Protein AF-A0A8S3G215-F1 (afdb_monomer_lite)

Organism: NCBI:txid392030

InterPro domains:
  IPR003164 Clathrin adaptor, alpha-adaptin, appendage, C-terminal subdomain [PF02296] (90-121)
  IPR008152 Clathrin adaptor, alpha/beta/gamma-adaptin, appendage, Ig-like subdomain [PF02883] (2-83)
  IPR009028 Coatomer/calthrin adaptor appendage, C-terminal subdomain [SSF55711] (91-126)
  IPR013041 Clathrin adaptor, appendage, Ig-like subdomain superfamily [SSF49348] (3-90)

pLDDT: mean 92.95, std 8.21, range [41.5, 98.12]

Sequence (134 aa):
MEIELYYGNKSNFNMTNFSSNIICTGELESELRMNMEPTKATIDSRAQIKQSGTIDCLKDFRDLPKMSITFYYNNMPQKIDFSFPIYLNKYIEKATMDSNNFFLRWKNLEKSSQEFQKIFPANFPMIYDDCHQK

Foldseek 3Di:
DKDKDKDFAAAQAKWAQKDKDWADDDPRVVFKDKAKDGWDRMAGGRGMTMIIIDMDGPHADDAFIKMWIWTDDPNRIDIDIDGDPDHPVVVDDDDDDDPVVVVVVVVVQPDPVSDDDDDDDDPDDPDPVVVVVD

Structure (mmCIF, N/CA/C/O backbone):
data_AF-A0A8S3G215-F1
#
_entry.id   AF-A0A8S3G215-F1
#
loop_
_atom_site.group_PDB
_atom_site.id
_atom_site.type_symbol
_atom_site.label_atom_id
_atom_site.label_alt_id
_atom_site.label_comp_id
_atom_site.label_asym_id
_atom_site.label_entity_id
_atom_site.label_seq_id
_atom_site.pdbx_PDB_ins_code
_atom_site.Cartn_x
_atom_site.Cartn_y
_atom_site.Cartn_z
_atom_site.occupancy
_atom_site.B_iso_or_equiv
_atom_site.auth_seq_id
_atom_site.auth_comp_id
_atom_site.auth_asym_id
_atom_site.auth_atom_id
_atom_site.pdbx_PDB_model_num
ATOM 1 N N . MET A 1 1 ? 3.904 -6.544 7.801 1.00 90.56 1 MET A N 1
ATOM 2 C CA . MET A 1 1 ? 3.226 -7.286 6.707 1.00 90.56 1 MET A CA 1
ATOM 3 C C . MET A 1 1 ? 4.166 -7.346 5.517 1.00 90.56 1 MET A C 1
ATOM 5 O O . MET A 1 1 ? 4.674 -6.298 5.139 1.00 90.56 1 MET A O 1
ATOM 9 N N . GLU A 1 2 ? 4.420 -8.525 4.949 1.00 94.50 2 GLU A N 1
ATOM 10 C CA . GLU A 1 2 ? 5.199 -8.643 3.707 1.00 94.50 2 GLU A CA 1
ATOM 11 C C . GLU A 1 2 ? 4.335 -8.298 2.494 1.00 94.50 2 GLU A C 1
ATOM 13 O O . GLU A 1 2 ? 3.150 -8.634 2.446 1.00 94.50 2 GLU A O 1
ATOM 18 N N . ILE A 1 3 ? 4.927 -7.607 1.524 1.00 95.06 3 ILE A N 1
ATOM 19 C CA . ILE A 1 3 ? 4.265 -7.235 0.280 1.00 95.06 3 ILE A CA 1
ATOM 20 C C . ILE A 1 3 ? 5.184 -7.473 -0.912 1.00 95.06 3 ILE A C 1
ATOM 22 O O . ILE A 1 3 ? 6.390 -7.233 -0.855 1.00 95.06 3 ILE A O 1
ATOM 26 N N . GLU A 1 4 ? 4.588 -7.916 -2.013 1.00 96.56 4 GLU A N 1
ATOM 27 C CA . GLU A 1 4 ? 5.259 -8.060 -3.297 1.00 96.56 4 GLU A CA 1
ATOM 28 C C . GLU A 1 4 ? 4.495 -7.283 -4.366 1.00 96.56 4 GLU A C 1
ATOM 30 O O . GLU A 1 4 ? 3.283 -7.439 -4.534 1.00 96.56 4 GLU A O 1
ATOM 35 N N . LEU A 1 5 ? 5.218 -6.445 -5.102 1.00 96.94 5 LEU A N 1
ATOM 36 C CA . LEU A 1 5 ? 4.699 -5.660 -6.211 1.00 96.94 5 LEU A CA 1
ATOM 37 C C . LEU A 1 5 ? 5.291 -6.171 -7.518 1.00 96.94 5 LEU A C 1
ATOM 39 O O . LEU A 1 5 ? 6.501 -6.364 -7.636 1.00 96.94 5 LEU A O 1
ATOM 43 N N . TYR A 1 6 ? 4.426 -6.368 -8.508 1.00 97.50 6 TYR A N 1
ATOM 44 C CA . TYR A 1 6 ? 4.792 -6.916 -9.807 1.00 97.50 6 TYR A CA 1
ATOM 45 C C . TYR A 1 6 ? 4.570 -5.868 -10.896 1.00 97.50 6 TYR A C 1
ATOM 47 O O . TYR A 1 6 ? 3.437 -5.480 -11.182 1.00 97.50 6 TYR A O 1
ATOM 55 N N . TYR A 1 7 ? 5.654 -5.439 -11.540 1.00 97.62 7 TYR A N 1
ATOM 56 C CA . TYR A 1 7 ? 5.620 -4.449 -12.616 1.00 97.62 7 TYR A CA 1
ATOM 57 C C . TYR A 1 7 ? 5.839 -5.153 -13.952 1.00 97.62 7 TYR A C 1
ATOM 59 O O . TYR A 1 7 ? 6.953 -5.565 -14.276 1.00 97.62 7 TYR A O 1
ATOM 67 N N . GLY A 1 8 ? 4.755 -5.347 -14.705 1.00 97.56 8 GLY A N 1
ATOM 68 C CA . GLY A 1 8 ? 4.781 -6.006 -16.011 1.00 97.56 8 GLY A CA 1
ATOM 69 C C . GLY A 1 8 ? 4.809 -5.004 -17.161 1.00 97.56 8 GLY A C 1
ATOM 70 O O . GLY A 1 8 ? 3.838 -4.274 -17.3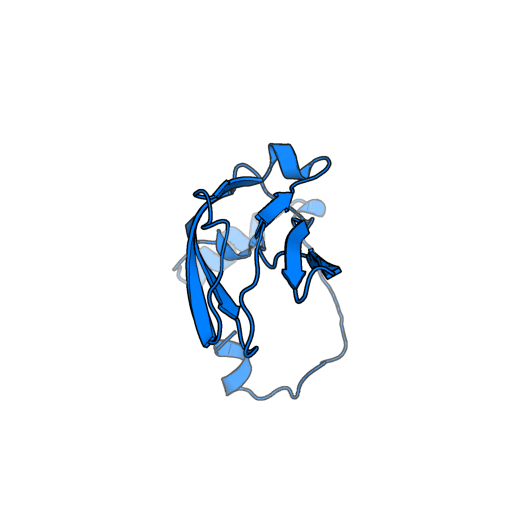69 1.00 97.56 8 GLY A O 1
ATOM 71 N N . ASN A 1 9 ? 5.877 -5.016 -17.954 1.00 97.38 9 ASN A N 1
ATOM 72 C CA . ASN A 1 9 ? 5.946 -4.259 -19.194 1.00 97.38 9 ASN A CA 1
ATOM 73 C C . ASN A 1 9 ? 5.192 -5.009 -20.300 1.00 97.38 9 ASN A C 1
ATOM 75 O O . ASN A 1 9 ? 5.646 -6.024 -20.823 1.00 97.38 9 ASN A O 1
ATOM 79 N N . LYS A 1 10 ? 4.021 -4.493 -20.680 1.00 96.06 10 LYS A N 1
ATOM 80 C CA . LYS A 1 10 ? 3.191 -5.080 -21.746 1.00 96.06 10 LYS A CA 1
ATOM 81 C C . LYS A 1 10 ? 3.570 -4.608 -23.153 1.00 96.06 10 LYS A C 1
ATOM 83 O O . LYS A 1 10 ? 2.961 -5.060 -24.120 1.00 96.06 10 LYS A O 1
ATOM 88 N N . SER A 1 11 ? 4.516 -3.683 -23.275 1.00 94.94 11 SER A N 1
ATOM 89 C CA . SER A 1 11 ? 4.924 -3.103 -24.553 1.00 94.94 11 SER A CA 1
ATOM 90 C C . SER A 1 11 ? 6.015 -3.931 -25.242 1.00 94.94 11 SER A C 1
ATOM 92 O O . SER A 1 11 ? 6.525 -4.901 -24.682 1.00 94.94 11 SER A O 1
ATOM 94 N N . ASN A 1 12 ? 6.363 -3.527 -26.467 1.00 95.81 12 ASN A N 1
ATOM 95 C CA . ASN A 1 12 ? 7.449 -4.124 -27.246 1.00 95.81 12 ASN A CA 1
ATOM 96 C C . ASN A 1 12 ? 8.805 -3.413 -27.055 1.00 95.81 12 ASN A C 1
ATOM 98 O O . ASN A 1 12 ? 9.782 -3.822 -27.679 1.00 95.81 12 ASN A O 1
ATOM 102 N N . PHE A 1 13 ? 8.877 -2.374 -26.217 1.00 95.81 13 PHE A N 1
ATOM 103 C CA . PHE A 1 13 ? 10.098 -1.604 -25.967 1.00 95.81 13 PHE A CA 1
ATOM 104 C C . PHE A 1 13 ? 10.472 -1.655 -24.488 1.00 95.81 13 PHE A C 1
ATOM 106 O O . PHE A 1 13 ? 9.611 -1.825 -23.626 1.00 95.81 13 PHE A O 1
ATOM 113 N N . ASN A 1 14 ? 11.755 -1.488 -24.187 1.00 96.25 14 ASN A N 1
ATOM 114 C CA . ASN A 1 14 ? 12.228 -1.438 -22.808 1.00 96.25 14 ASN A CA 1
ATOM 115 C C . ASN A 1 14 ? 11.737 -0.160 -22.112 1.00 96.25 14 ASN A C 1
ATOM 117 O O . ASN A 1 14 ? 11.697 0.913 -22.716 1.00 96.25 14 ASN A O 1
ATOM 121 N N . MET A 1 15 ? 11.401 -0.278 -20.829 1.00 97.81 15 MET A N 1
ATOM 122 C CA . MET A 1 15 ? 11.168 0.860 -19.940 1.00 97.81 15 MET A CA 1
ATOM 123 C C . MET A 1 15 ? 12.454 1.122 -19.162 1.00 97.81 15 MET A C 1
ATOM 125 O O . MET A 1 15 ? 12.917 0.232 -18.452 1.00 97.81 15 MET A O 1
ATOM 129 N N . THR A 1 16 ? 13.046 2.305 -19.305 1.00 97.75 16 THR A N 1
ATOM 130 C CA . THR A 1 16 ? 14.326 2.668 -18.669 1.00 97.75 16 THR A CA 1
ATOM 131 C C . THR A 1 16 ? 14.133 3.720 -17.583 1.00 97.75 16 THR A C 1
ATOM 133 O O . THR A 1 16 ? 13.083 4.356 -17.508 1.00 97.75 16 THR A O 1
ATOM 136 N N . ASN A 1 17 ? 15.135 3.899 -16.718 1.00 97.31 17 ASN A N 1
ATOM 137 C CA . ASN A 1 17 ? 15.070 4.765 -15.534 1.00 97.31 17 ASN A CA 1
ATOM 138 C C . ASN A 1 17 ? 13.801 4.524 -14.700 1.00 97.31 17 ASN A C 1
ATOM 140 O O . ASN A 1 17 ? 13.165 5.467 -14.228 1.00 97.31 17 ASN A O 1
ATOM 144 N N . PHE A 1 18 ? 13.413 3.256 -14.575 1.00 98.12 18 PHE A N 1
ATOM 145 C CA . PHE A 1 18 ? 12.260 2.844 -13.797 1.00 98.12 18 PHE A CA 1
ATOM 146 C C . PHE A 1 18 ? 12.505 3.116 -12.311 1.00 98.12 18 PHE A C 1
ATOM 148 O O . PHE A 1 18 ? 13.533 2.730 -11.755 1.00 98.12 18 PHE A O 1
ATOM 155 N N . SER A 1 19 ? 11.539 3.764 -11.672 1.00 97.06 19 SER A N 1
ATOM 156 C CA . SER A 1 19 ? 11.502 4.016 -10.240 1.00 97.06 19 SER A CA 1
ATOM 157 C C . SER A 1 19 ? 10.072 3.851 -9.744 1.00 97.06 19 SER A C 1
ATOM 159 O O . SER A 1 19 ? 9.120 4.280 -10.396 1.00 97.06 19 SER A O 1
ATOM 161 N N . SER A 1 20 ? 9.924 3.235 -8.575 1.00 97.00 20 SER A N 1
ATOM 162 C CA . SER A 1 20 ? 8.655 3.116 -7.870 1.00 97.00 20 SER A CA 1
ATOM 163 C C . SER A 1 20 ? 8.853 3.552 -6.431 1.00 97.00 20 SER A C 1
ATOM 165 O O . SER A 1 20 ? 9.726 3.027 -5.738 1.00 97.00 20 SER A O 1
ATOM 167 N N . ASN A 1 21 ? 8.052 4.520 -6.000 1.00 94.88 21 ASN A N 1
ATOM 168 C CA . ASN A 1 21 ? 8.129 5.101 -4.671 1.00 94.88 21 ASN A CA 1
ATOM 169 C C . ASN A 1 21 ? 6.741 5.099 -4.050 1.00 94.88 21 ASN A C 1
ATOM 171 O O . ASN A 1 21 ? 5.781 5.549 -4.677 1.00 94.88 21 ASN A O 1
ATOM 175 N N . ILE A 1 22 ? 6.646 4.630 -2.809 1.00 95.31 22 ILE A N 1
ATOM 176 C CA . ILE A 1 22 ? 5.449 4.800 -1.992 1.00 95.31 22 ILE A CA 1
ATOM 177 C C . ILE A 1 22 ? 5.758 5.871 -0.958 1.00 95.31 22 ILE A C 1
ATOM 179 O O . ILE A 1 22 ? 6.772 5.805 -0.268 1.00 95.31 22 ILE A O 1
ATOM 183 N N . ILE A 1 23 ? 4.901 6.879 -0.897 1.00 93.44 23 ILE A N 1
ATOM 184 C CA . ILE A 1 23 ? 5.099 8.090 -0.120 1.00 93.44 23 ILE A CA 1
ATOM 185 C C . ILE A 1 23 ? 3.972 8.170 0.905 1.00 93.44 23 ILE A C 1
ATOM 187 O O . ILE A 1 23 ? 2.793 8.253 0.547 1.00 93.44 23 ILE A O 1
ATOM 191 N N . CYS A 1 24 ? 4.349 8.173 2.178 1.00 94.69 24 CYS A N 1
ATOM 192 C CA . CYS A 1 24 ? 3.485 8.595 3.272 1.00 94.69 24 CYS A CA 1
ATOM 193 C C . CYS A 1 24 ? 3.668 10.106 3.468 1.00 94.69 24 CYS A C 1
ATOM 195 O O . CYS A 1 24 ? 4.791 10.601 3.417 1.00 94.69 24 CYS A O 1
ATOM 197 N N . THR A 1 25 ? 2.580 10.852 3.651 1.00 91.94 25 THR A N 1
ATOM 198 C CA . THR A 1 25 ? 2.621 12.313 3.842 1.00 91.94 25 THR A CA 1
ATOM 199 C C . THR A 1 25 ? 1.809 12.710 5.063 1.00 91.94 25 THR A C 1
ATOM 201 O O . THR A 1 25 ? 0.766 12.107 5.304 1.00 91.94 25 THR A O 1
ATOM 204 N N . GLY A 1 26 ? 2.218 13.765 5.769 1.00 93.31 26 GLY A N 1
ATOM 205 C CA . GLY A 1 26 ? 1.481 14.256 6.936 1.00 93.31 26 GLY A CA 1
ATOM 206 C C . GLY A 1 26 ? 1.558 13.276 8.107 1.00 93.31 26 GLY A C 1
ATOM 207 O O . GLY A 1 26 ? 2.618 12.714 8.370 1.00 93.31 26 GLY A O 1
ATOM 208 N N . GLU A 1 27 ? 0.440 13.055 8.801 1.00 94.38 27 GLU A N 1
ATOM 209 C CA . GLU A 1 27 ? 0.377 12.171 9.980 1.00 94.38 27 GLU A CA 1
ATOM 210 C C . GLU A 1 27 ? 0.786 10.726 9.651 1.00 94.38 27 GLU A C 1
ATOM 212 O O . GLU A 1 27 ? 1.508 10.093 10.430 1.00 94.38 27 GLU A O 1
ATOM 217 N N . LEU A 1 28 ? 0.448 10.268 8.439 1.00 95.56 28 LEU A N 1
ATOM 218 C CA . LEU A 1 28 ? 0.693 8.913 7.948 1.00 95.56 28 LEU A CA 1
ATOM 219 C C . LEU A 1 28 ? 2.173 8.501 7.977 1.00 95.56 28 LEU A C 1
ATOM 221 O O . LEU A 1 28 ? 2.476 7.321 8.127 1.00 95.56 28 LEU A O 1
ATOM 225 N N . GLU A 1 29 ? 3.104 9.455 7.865 1.00 94.50 29 GLU A N 1
ATOM 226 C CA . GLU A 1 29 ? 4.550 9.195 7.965 1.00 94.50 29 GLU A CA 1
ATOM 227 C C . GLU A 1 29 ? 4.940 8.614 9.335 1.00 94.50 29 GLU A C 1
ATOM 229 O O . GLU A 1 29 ? 5.842 7.782 9.439 1.00 94.50 29 GLU A O 1
ATOM 234 N N . SER A 1 30 ? 4.224 9.013 10.390 1.00 95.81 30 SER A N 1
ATOM 235 C CA . SER A 1 30 ? 4.442 8.529 11.756 1.00 95.81 30 SER A CA 1
ATOM 236 C C . SER A 1 30 ? 3.594 7.304 12.125 1.00 95.81 30 SER A C 1
ATOM 238 O O . SER A 1 30 ? 3.860 6.658 13.141 1.00 95.81 30 SER A O 1
ATOM 240 N N . GLU A 1 31 ? 2.580 6.984 11.319 1.00 96.81 31 GLU A N 1
ATOM 241 C CA . GLU A 1 31 ? 1.610 5.911 11.574 1.00 96.81 31 GLU A CA 1
ATOM 242 C C . GLU A 1 31 ? 1.932 4.632 10.799 1.00 96.81 31 GLU A C 1
ATOM 244 O O . GLU A 1 31 ? 1.690 3.530 11.296 1.00 96.81 31 GLU A O 1
ATOM 249 N N . LEU A 1 32 ? 2.505 4.765 9.600 1.00 96.31 32 LEU A N 1
ATOM 250 C CA . LEU A 1 32 ? 2.778 3.656 8.697 1.00 96.31 32 LEU A CA 1
ATOM 251 C C . LEU A 1 32 ? 4.202 3.741 8.150 1.00 96.31 32 LEU A C 1
ATOM 253 O O . LEU A 1 32 ? 4.566 4.678 7.439 1.00 96.31 32 LEU A O 1
ATOM 257 N N . ARG A 1 33 ? 5.004 2.713 8.433 1.00 95.44 33 ARG A N 1
ATOM 258 C CA . ARG A 1 33 ? 6.366 2.594 7.909 1.00 95.44 33 ARG A CA 1
ATOM 259 C C . ARG A 1 33 ? 6.397 1.615 6.747 1.00 95.44 33 ARG A C 1
ATOM 261 O O . ARG A 1 33 ? 5.886 0.503 6.856 1.00 95.44 33 ARG A O 1
ATOM 268 N N . MET A 1 34 ? 7.044 2.019 5.659 1.00 93.75 34 MET A N 1
ATOM 269 C CA . MET A 1 34 ? 7.265 1.174 4.489 1.00 93.75 34 MET A CA 1
ATOM 270 C C . MET A 1 34 ? 8.748 1.010 4.213 1.00 93.75 34 MET A C 1
ATOM 272 O O . MET A 1 34 ? 9.456 1.997 4.037 1.00 93.75 34 MET A O 1
ATOM 276 N N . ASN A 1 35 ? 9.191 -0.238 4.117 1.00 94.81 35 ASN A N 1
ATOM 277 C CA . ASN A 1 35 ? 10.555 -0.584 3.749 1.00 94.81 35 ASN A CA 1
ATOM 278 C C . ASN A 1 35 ? 10.504 -1.391 2.453 1.00 94.81 35 ASN A C 1
ATOM 280 O O . ASN A 1 35 ? 10.262 -2.596 2.471 1.00 94.81 35 ASN A O 1
ATOM 284 N N . MET A 1 36 ? 10.686 -0.712 1.322 1.00 95.38 36 MET A N 1
ATOM 285 C CA . MET A 1 36 ? 10.673 -1.338 0.000 1.00 95.38 36 MET A CA 1
ATOM 286 C C . MET A 1 36 ? 12.099 -1.591 -0.483 1.00 95.38 36 MET A C 1
ATOM 288 O O . MET A 1 36 ? 12.955 -0.711 -0.385 1.00 95.38 36 MET A O 1
ATOM 292 N N . GLU A 1 37 ? 12.350 -2.767 -1.051 1.00 95.94 37 GLU A N 1
ATOM 293 C CA . GLU A 1 37 ? 13.629 -3.057 -1.691 1.00 95.94 37 GLU A CA 1
ATOM 294 C C . GLU A 1 37 ? 13.818 -2.208 -2.962 1.00 95.94 37 GLU A C 1
ATOM 296 O O . GLU A 1 37 ? 12.835 -1.834 -3.622 1.00 95.94 37 GLU A O 1
ATOM 301 N N . PRO A 1 38 ? 15.070 -1.906 -3.351 1.00 93.88 38 PRO A N 1
ATOM 302 C CA . PRO A 1 38 ? 15.353 -1.248 -4.620 1.00 93.88 38 PRO A CA 1
ATOM 303 C C . PRO A 1 38 ? 14.823 -2.045 -5.819 1.00 93.88 38 PRO A C 1
ATOM 305 O O . PRO A 1 38 ? 14.891 -3.272 -5.859 1.00 93.88 38 PRO A O 1
ATOM 308 N N . THR A 1 39 ? 14.336 -1.339 -6.839 1.00 92.88 39 THR A N 1
ATOM 309 C CA . THR A 1 39 ? 13.895 -1.947 -8.105 1.00 92.88 39 THR A CA 1
ATOM 310 C C . THR A 1 39 ? 14.996 -1.928 -9.156 1.00 92.88 39 THR A C 1
ATOM 312 O O . THR A 1 39 ? 15.950 -1.153 -9.080 1.00 92.88 39 THR A O 1
ATOM 315 N N . LYS A 1 40 ? 14.860 -2.780 -10.180 1.00 91.81 40 LYS A N 1
ATOM 316 C CA . LYS A 1 40 ? 15.687 -2.669 -11.386 1.00 91.81 40 LYS A CA 1
ATOM 317 C C . LYS A 1 40 ? 15.332 -1.378 -12.125 1.00 91.81 40 LYS A C 1
ATOM 319 O O . LYS A 1 40 ? 14.160 -1.120 -12.375 1.00 91.81 40 LYS A O 1
ATOM 324 N N . ALA A 1 41 ? 16.350 -0.635 -12.555 1.00 94.88 41 ALA A N 1
ATOM 325 C CA . ALA A 1 41 ? 16.180 0.595 -13.331 1.00 94.88 41 ALA A CA 1
ATOM 326 C C . ALA A 1 41 ? 15.669 0.362 -14.768 1.00 94.88 41 ALA A C 1
ATOM 328 O O . ALA A 1 41 ? 15.296 1.319 -15.442 1.00 94.88 41 ALA A O 1
ATOM 329 N N . THR A 1 42 ? 15.639 -0.888 -15.239 1.00 96.94 42 THR A N 1
ATOM 330 C CA . THR A 1 42 ? 15.120 -1.250 -16.563 1.00 96.94 42 THR A CA 1
ATOM 331 C C . THR A 1 42 ? 14.163 -2.429 -16.450 1.00 96.94 42 THR A C 1
ATOM 333 O O . THR A 1 42 ? 14.473 -3.424 -15.791 1.00 96.94 42 THR A O 1
ATOM 336 N N . ILE A 1 43 ? 13.019 -2.327 -17.129 1.00 97.62 43 ILE A N 1
ATOM 337 C CA . ILE A 1 43 ? 12.088 -3.434 -17.359 1.00 97.62 43 ILE A CA 1
ATOM 338 C C . ILE A 1 43 ? 12.080 -3.724 -18.855 1.00 97.62 43 ILE A C 1
ATOM 340 O O . ILE A 1 43 ? 11.602 -2.912 -19.655 1.00 97.62 43 ILE A O 1
ATOM 344 N N . ASP A 1 44 ? 12.613 -4.881 -19.236 1.00 97.69 44 ASP A N 1
ATOM 345 C CA . ASP A 1 44 ? 12.692 -5.277 -20.638 1.00 97.69 44 ASP A CA 1
ATOM 346 C C . ASP A 1 44 ? 11.305 -5.405 -21.279 1.00 97.69 44 ASP A C 1
ATOM 348 O O . ASP A 1 44 ? 10.280 -5.585 -20.612 1.00 97.69 44 ASP A O 1
ATOM 352 N N . SER A 1 45 ? 11.276 -5.287 -22.603 1.00 97.00 45 SER A N 1
ATOM 353 C CA . SER A 1 45 ? 10.106 -5.585 -23.424 1.00 97.00 45 SER A CA 1
ATOM 354 C C . SER A 1 45 ? 9.506 -6.935 -23.037 1.00 97.00 45 SER A C 1
ATOM 356 O O . SER A 1 45 ? 10.217 -7.935 -22.937 1.00 97.00 45 SER A O 1
ATOM 358 N N . ARG A 1 46 ? 8.188 -6.962 -22.808 1.00 97.06 46 ARG A N 1
ATOM 359 C CA . ARG A 1 46 ? 7.440 -8.168 -22.408 1.00 97.06 46 ARG A CA 1
ATOM 360 C C . ARG A 1 46 ? 7.919 -8.843 -21.115 1.00 97.06 46 ARG A C 1
ATOM 362 O O . ARG A 1 46 ? 7.499 -9.965 -20.840 1.00 97.06 46 ARG A O 1
ATOM 369 N N . ALA A 1 47 ? 8.743 -8.178 -20.308 1.00 97.69 47 ALA A N 1
ATOM 370 C CA . ALA A 1 47 ? 9.234 -8.713 -19.046 1.00 97.69 47 ALA A CA 1
ATOM 371 C C . ALA A 1 47 ? 8.421 -8.213 -17.847 1.00 97.69 47 ALA A C 1
ATOM 373 O O . ALA A 1 47 ? 7.664 -7.240 -17.914 1.00 97.69 47 ALA A O 1
ATOM 374 N N . GLN A 1 48 ? 8.614 -8.886 -16.718 1.00 97.75 48 GLN A N 1
ATOM 375 C CA . GLN A 1 48 ? 8.079 -8.486 -15.428 1.00 97.75 48 GLN A CA 1
ATOM 376 C C . GLN A 1 48 ? 9.209 -8.460 -14.405 1.00 97.75 48 GLN A C 1
ATOM 378 O O . GLN A 1 48 ? 10.057 -9.353 -14.380 1.00 97.75 48 GLN A O 1
ATOM 383 N N . ILE A 1 49 ? 9.210 -7.438 -13.554 1.00 97.50 49 ILE A N 1
ATOM 384 C CA . ILE A 1 49 ? 10.071 -7.390 -12.372 1.00 97.50 49 ILE A CA 1
ATOM 385 C C . ILE A 1 49 ? 9.221 -7.441 -11.106 1.00 97.50 49 ILE A C 1
ATOM 387 O O . ILE A 1 49 ? 8.050 -7.052 -11.108 1.00 97.50 49 ILE A O 1
ATOM 391 N N . LYS A 1 50 ? 9.841 -7.909 -10.025 1.00 96.94 50 LYS A N 1
ATOM 392 C CA . LYS A 1 50 ? 9.259 -7.964 -8.689 1.00 96.94 50 LYS A CA 1
ATOM 393 C C . LYS A 1 50 ? 9.988 -6.987 -7.772 1.00 96.94 50 LYS A C 1
ATOM 395 O O . LYS A 1 50 ? 11.209 -6.872 -7.863 1.00 96.94 50 LYS A O 1
ATOM 400 N N . GLN A 1 51 ? 9.244 -6.325 -6.897 1.00 97.50 51 GLN A N 1
ATOM 401 C CA . GLN A 1 51 ? 9.762 -5.550 -5.776 1.00 97.50 51 GLN A CA 1
ATOM 402 C C . GLN A 1 51 ? 9.137 -6.078 -4.495 1.00 97.50 51 GLN A C 1
ATOM 404 O O . GLN A 1 51 ? 7.914 -6.055 -4.355 1.00 97.50 51 GLN A O 1
ATOM 409 N N . SER A 1 52 ? 9.972 -6.541 -3.578 1.00 97.25 52 SER A N 1
ATOM 410 C CA . SER A 1 52 ? 9.531 -6.987 -2.265 1.00 97.25 52 SER A CA 1
ATOM 411 C C . SER A 1 52 ? 9.695 -5.860 -1.247 1.00 97.25 52 SER A C 1
ATOM 413 O O . SER A 1 52 ? 10.458 -4.912 -1.448 1.00 97.25 52 SER A O 1
ATOM 415 N N . GLY A 1 53 ? 8.940 -5.930 -0.162 1.00 96.31 53 GLY A N 1
ATOM 416 C CA . GLY A 1 53 ? 9.065 -4.987 0.934 1.00 96.31 53 GLY A CA 1
ATOM 417 C C . GLY A 1 53 ? 8.232 -5.384 2.136 1.00 96.31 53 GLY A C 1
ATOM 418 O O . GLY A 1 53 ? 7.498 -6.377 2.122 1.00 96.31 53 GLY A O 1
ATOM 419 N N . THR A 1 54 ? 8.334 -4.576 3.180 1.00 96.44 54 THR A N 1
ATOM 420 C CA . THR A 1 54 ? 7.538 -4.721 4.393 1.00 96.44 54 THR A CA 1
ATOM 421 C C . THR A 1 54 ? 6.786 -3.439 4.710 1.00 96.44 54 THR A C 1
ATOM 423 O O . THR A 1 54 ? 7.247 -2.328 4.443 1.00 96.44 54 THR A O 1
ATOM 426 N N . ILE A 1 55 ? 5.593 -3.610 5.274 1.00 95.81 55 ILE A N 1
ATOM 427 C CA . ILE A 1 55 ? 4.753 -2.522 5.764 1.00 95.81 55 ILE A CA 1
ATOM 428 C C . ILE A 1 55 ? 4.415 -2.777 7.229 1.00 95.81 55 ILE A C 1
ATOM 430 O O . ILE A 1 55 ? 3.744 -3.768 7.557 1.00 95.81 55 ILE A O 1
ATOM 434 N N . ASP A 1 56 ? 4.818 -1.847 8.084 1.00 95.38 56 ASP A N 1
ATOM 435 C CA . ASP A 1 56 ? 4.605 -1.888 9.525 1.00 95.38 56 ASP A CA 1
ATOM 436 C C . ASP A 1 56 ? 3.587 -0.821 9.934 1.00 95.38 56 ASP A C 1
ATOM 438 O O . ASP A 1 56 ? 3.802 0.377 9.738 1.00 95.38 56 ASP A O 1
ATOM 442 N N . CYS A 1 57 ? 2.471 -1.270 10.512 1.00 96.25 57 CYS A N 1
ATOM 443 C CA . CYS A 1 57 ? 1.460 -0.407 11.116 1.00 96.25 57 CYS A CA 1
ATOM 444 C C . CYS A 1 57 ? 1.918 -0.046 12.528 1.00 96.25 57 CYS A C 1
ATOM 446 O O . CYS A 1 57 ? 1.928 -0.899 13.414 1.00 96.25 57 CYS A O 1
ATOM 448 N N . LEU A 1 58 ? 2.336 1.202 12.724 1.00 96.31 58 LEU A N 1
ATOM 449 C CA . LEU A 1 58 ? 2.822 1.705 14.009 1.00 96.31 58 LEU A CA 1
ATOM 450 C C . L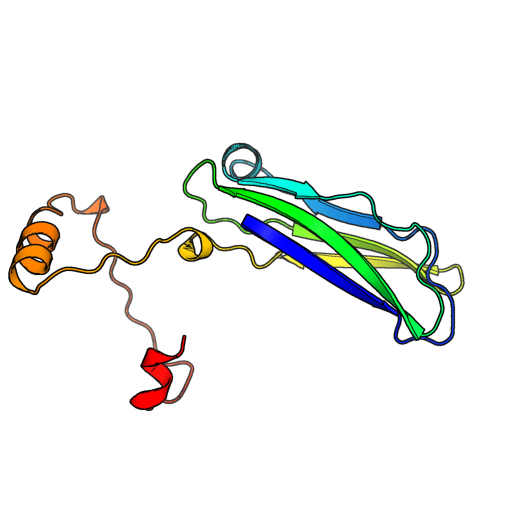EU A 1 58 ? 1.670 2.238 14.869 1.00 96.31 58 LEU A C 1
ATOM 452 O O . LEU A 1 58 ? 1.720 2.134 16.094 1.00 96.31 58 LEU A O 1
ATOM 456 N N . LYS A 1 59 ? 0.647 2.807 14.223 1.00 96.31 59 LYS A N 1
ATOM 457 C CA . LYS A 1 59 ? -0.578 3.342 14.834 1.00 96.31 59 LYS A CA 1
ATOM 458 C C . LYS A 1 59 ? -1.772 3.108 13.915 1.00 96.31 59 LYS A C 1
ATOM 460 O O . LYS A 1 59 ? -1.598 2.726 12.760 1.00 96.31 59 LYS A O 1
ATOM 465 N N . ASP A 1 60 ? -2.977 3.332 14.426 1.00 94.38 60 ASP A N 1
ATOM 466 C CA . ASP A 1 60 ? -4.156 3.447 13.581 1.00 94.38 60 ASP A CA 1
ATOM 467 C C . ASP A 1 60 ? -3.996 4.608 12.593 1.00 94.38 60 ASP A C 1
ATOM 469 O O . ASP A 1 60 ? -3.458 5.655 12.933 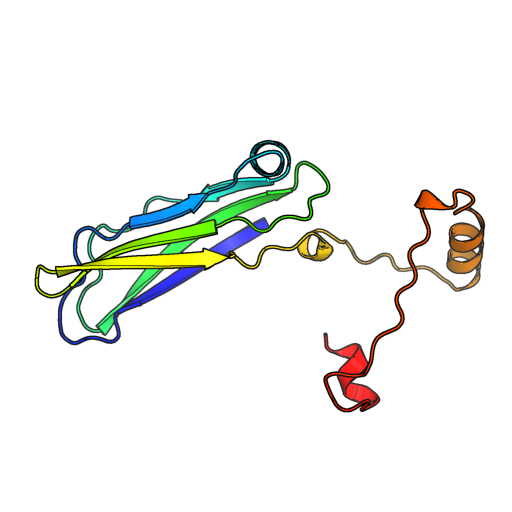1.00 94.38 60 ASP A O 1
ATOM 473 N N . PHE A 1 61 ? -4.442 4.393 11.357 1.00 95.38 61 PHE A N 1
ATOM 474 C CA . PHE A 1 61 ? -4.337 5.366 10.275 1.00 95.38 61 PHE A CA 1
ATOM 475 C C . PHE A 1 61 ? -5.611 5.358 9.431 1.00 95.38 61 PHE A C 1
ATOM 477 O O . PHE A 1 61 ? -6.348 4.365 9.383 1.00 95.38 61 PHE A O 1
ATOM 484 N N . ARG A 1 62 ? -5.879 6.479 8.758 1.00 92.75 62 ARG A N 1
ATOM 485 C CA . ARG A 1 62 ? -7.059 6.655 7.889 1.00 92.75 62 ARG A CA 1
ATOM 486 C C . ARG A 1 62 ? -6.699 6.989 6.451 1.00 92.75 62 ARG A C 1
ATOM 488 O O . ARG A 1 62 ? -7.421 6.584 5.540 1.00 92.75 62 ARG A O 1
ATOM 495 N N . ASP A 1 63 ? -5.598 7.706 6.260 1.00 94.62 63 ASP A N 1
ATOM 496 C CA . ASP A 1 63 ? -5.152 8.134 4.944 1.00 94.62 63 ASP A CA 1
ATOM 497 C C . ASP A 1 63 ? -4.399 7.026 4.211 1.00 94.62 63 ASP A C 1
ATOM 499 O O . ASP A 1 63 ? -3.732 6.180 4.806 1.00 94.62 63 ASP A O 1
ATOM 503 N N . LEU A 1 64 ? -4.510 7.042 2.882 1.00 95.62 64 LEU A N 1
ATOM 504 C CA . LEU A 1 64 ? -3.805 6.103 2.023 1.00 95.62 64 LEU A CA 1
ATOM 505 C C . LEU A 1 64 ? -2.466 6.697 1.567 1.00 95.62 64 LEU A C 1
ATOM 507 O O . LEU A 1 64 ? -2.438 7.838 1.091 1.00 95.62 64 LEU A O 1
ATOM 511 N N . PRO A 1 65 ? -1.372 5.921 1.613 1.00 96.00 65 PRO A N 1
ATOM 512 C CA . PRO A 1 65 ? -0.104 6.292 0.998 1.00 96.00 65 PRO A CA 1
ATOM 513 C C . PRO A 1 65 ? -0.276 6.533 -0.500 1.00 96.00 65 PRO A C 1
ATOM 515 O O . PRO A 1 65 ? -1.187 5.995 -1.132 1.00 96.00 65 PRO A O 1
ATOM 518 N N . LYS A 1 66 ? 0.617 7.314 -1.103 1.00 96.56 66 LYS A N 1
ATOM 519 C CA . LYS A 1 66 ? 0.616 7.560 -2.551 1.00 96.56 66 LYS A CA 1
ATOM 520 C C . LYS A 1 66 ? 1.742 6.785 -3.207 1.00 96.56 66 LYS A C 1
ATOM 522 O O . LYS A 1 66 ? 2.887 6.911 -2.794 1.00 96.56 66 LYS A O 1
ATOM 527 N N . MET A 1 67 ? 1.435 6.019 -4.245 1.00 96.88 67 MET A N 1
ATOM 528 C CA . MET A 1 67 ? 2.444 5.412 -5.103 1.00 96.88 67 MET A CA 1
ATOM 529 C C . MET A 1 67 ? 2.694 6.308 -6.318 1.00 96.88 67 MET A C 1
ATOM 531 O O . MET A 1 67 ? 1.747 6.762 -6.956 1.00 96.88 67 MET A O 1
ATOM 535 N N . SER A 1 68 ? 3.971 6.534 -6.620 1.00 96.94 68 SER A N 1
ATOM 536 C CA . SER A 1 68 ? 4.471 7.250 -7.792 1.00 96.94 68 SER A CA 1
ATOM 537 C C . SER A 1 68 ? 5.448 6.352 -8.539 1.00 96.94 68 SER A C 1
ATOM 539 O O . SER A 1 68 ? 6.480 5.947 -7.994 1.00 96.94 68 SER A O 1
ATOM 541 N N . ILE A 1 69 ? 5.110 6.033 -9.784 1.00 97.56 69 ILE A N 1
ATOM 542 C CA . ILE A 1 69 ? 5.943 5.248 -10.693 1.00 97.56 69 ILE A CA 1
ATOM 543 C C . ILE A 1 69 ? 6.421 6.169 -11.809 1.00 97.56 69 ILE A C 1
ATOM 545 O O . ILE A 1 69 ? 5.606 6.800 -12.485 1.00 97.56 69 ILE A O 1
ATOM 549 N N . THR A 1 70 ? 7.730 6.221 -12.031 1.00 98.00 70 THR A N 1
ATOM 550 C CA . THR A 1 70 ? 8.350 6.989 -13.114 1.00 98.00 70 THR A CA 1
ATOM 551 C C . THR A 1 70 ? 9.249 6.098 -13.955 1.00 98.00 70 THR A C 1
ATOM 553 O O . THR A 1 70 ? 9.884 5.180 -13.449 1.00 98.00 70 THR A O 1
ATOM 556 N N . PHE A 1 71 ? 9.263 6.327 -15.264 1.00 97.94 71 PHE A N 1
ATOM 557 C CA . PHE A 1 71 ? 10.124 5.619 -16.214 1.00 97.94 71 PHE A CA 1
ATOM 558 C C . PHE A 1 71 ? 10.159 6.377 -17.540 1.00 97.94 71 PHE A C 1
ATOM 560 O O . PHE A 1 71 ? 9.361 7.279 -17.775 1.00 97.94 71 PHE A O 1
ATOM 567 N N . TYR A 1 72 ? 11.060 5.996 -18.434 1.00 97.94 72 TYR A N 1
ATOM 568 C CA . TYR A 1 72 ? 11.082 6.446 -19.817 1.00 97.94 72 TYR A CA 1
ATOM 569 C C . TYR A 1 72 ? 10.580 5.327 -20.722 1.00 97.94 72 TYR A C 1
ATOM 571 O O . TYR A 1 72 ? 10.988 4.173 -20.597 1.00 97.94 72 TYR A O 1
ATOM 579 N N . TYR A 1 73 ? 9.708 5.683 -21.658 1.00 95.81 73 TYR A N 1
ATOM 580 C CA . TYR A 1 73 ? 9.224 4.801 -22.711 1.00 95.81 73 TYR A CA 1
ATOM 581 C C . TYR A 1 73 ? 9.388 5.511 -24.049 1.00 95.81 73 TYR A C 1
ATOM 583 O O . TYR A 1 73 ? 8.858 6.606 -24.234 1.00 95.81 73 TYR A O 1
ATOM 591 N N . ASN A 1 74 ? 10.161 4.920 -24.965 1.00 93.00 74 ASN A N 1
ATOM 592 C CA . ASN A 1 74 ? 10.539 5.549 -26.237 1.00 93.00 74 ASN A CA 1
ATOM 593 C C . ASN A 1 74 ? 11.086 6.979 -26.056 1.00 93.00 74 ASN A C 1
ATOM 595 O O . ASN A 1 74 ? 10.657 7.910 -26.731 1.00 93.00 74 ASN A O 1
ATOM 599 N N . ASN A 1 75 ? 12.013 7.150 -25.106 1.00 91.38 75 ASN A N 1
ATOM 600 C CA . ASN A 1 75 ? 12.631 8.428 -24.719 1.00 91.38 75 ASN A CA 1
ATOM 601 C C . ASN A 1 75 ? 11.666 9.505 -24.188 1.00 91.38 75 ASN A C 1
ATOM 603 O O . ASN A 1 75 ? 12.096 10.625 -23.921 1.00 91.38 75 ASN A O 1
ATOM 607 N N . MET A 1 76 ? 10.396 9.168 -23.959 1.00 96.81 76 MET A N 1
ATOM 608 C CA . MET A 1 76 ? 9.419 10.059 -23.339 1.00 96.81 76 MET A CA 1
ATOM 609 C C . MET A 1 76 ? 9.248 9.706 -21.858 1.00 96.81 76 MET A C 1
ATOM 611 O O . MET A 1 76 ? 8.991 8.536 -21.550 1.00 96.81 76 MET A O 1
ATOM 615 N N . PRO A 1 77 ? 9.347 10.679 -20.936 1.00 97.81 77 PRO A N 1
ATOM 616 C CA . PRO A 1 77 ? 9.114 10.428 -19.522 1.00 97.81 77 PRO A CA 1
ATOM 617 C C . PRO A 1 77 ? 7.639 10.095 -19.278 1.00 97.81 77 PRO A C 1
ATOM 619 O O . PRO A 1 77 ? 6.740 10.739 -19.815 1.00 97.81 77 PRO A O 1
ATOM 622 N N . GLN A 1 78 ? 7.404 9.085 -18.453 1.00 97.75 78 GLN A N 1
ATOM 623 C CA . GLN A 1 78 ? 6.098 8.631 -18.000 1.00 97.75 78 GLN A CA 1
ATOM 624 C C . GLN A 1 78 ? 6.033 8.755 -16.480 1.00 97.75 78 GLN A C 1
ATOM 626 O O . GLN A 1 78 ? 7.014 8.480 -15.783 1.00 97.75 78 GLN A O 1
ATOM 631 N N . LYS A 1 79 ? 4.868 9.157 -15.970 1.00 97.62 79 LYS A N 1
ATOM 632 C CA . LYS A 1 79 ? 4.584 9.223 -14.538 1.00 97.62 79 LYS A CA 1
ATOM 633 C C . LYS A 1 79 ? 3.178 8.715 -14.263 1.00 97.62 79 LYS A C 1
ATOM 635 O O . LYS A 1 79 ? 2.235 9.119 -14.939 1.00 97.62 79 LYS A O 1
ATOM 640 N N . ILE A 1 80 ? 3.052 7.848 -13.267 1.00 97.12 80 ILE A N 1
ATOM 641 C CA . ILE A 1 80 ? 1.780 7.285 -12.821 1.00 97.12 80 ILE A CA 1
ATOM 642 C C . ILE A 1 80 ? 1.690 7.484 -11.312 1.00 97.12 80 ILE A C 1
ATOM 644 O O . ILE A 1 80 ? 2.509 6.940 -10.575 1.00 97.12 80 ILE A O 1
ATOM 648 N N . ASP A 1 81 ? 0.685 8.238 -10.872 1.00 97.25 81 ASP A N 1
ATOM 649 C CA . ASP A 1 81 ? 0.409 8.504 -9.461 1.00 97.25 81 ASP A CA 1
ATOM 650 C C . ASP A 1 81 ? -0.953 7.914 -9.073 1.00 97.25 81 ASP A C 1
ATOM 652 O O . ASP A 1 81 ? -1.944 8.125 -9.776 1.00 97.25 81 ASP A O 1
ATOM 656 N N . PHE A 1 82 ? -1.027 7.199 -7.950 1.00 96.94 82 PHE A N 1
ATOM 657 C CA . PHE A 1 82 ? -2.288 6.671 -7.418 1.00 96.94 82 PHE A CA 1
ATOM 658 C C . PHE A 1 82 ? -2.231 6.424 -5.905 1.00 96.94 82 PHE A C 1
ATOM 660 O O . PHE A 1 82 ? -1.158 6.330 -5.310 1.00 96.94 82 PHE A O 1
ATOM 667 N N . SER A 1 83 ? -3.398 6.309 -5.267 1.00 96.69 83 SER A N 1
ATOM 668 C CA . SER A 1 83 ? -3.494 5.899 -3.861 1.00 96.69 83 SER A CA 1
ATOM 669 C C . SER A 1 83 ? -3.156 4.419 -3.715 1.00 96.69 83 SER A C 1
ATOM 671 O O . SER A 1 83 ? -3.796 3.562 -4.323 1.00 96.69 83 SER A O 1
ATOM 673 N N . PHE A 1 84 ? -2.157 4.117 -2.896 1.00 95.81 84 PHE A N 1
ATOM 674 C CA . PHE A 1 84 ? -1.721 2.762 -2.621 1.00 95.81 84 PHE A CA 1
ATOM 675 C C . PHE A 1 84 ? -2.705 2.079 -1.652 1.00 95.81 84 PHE A C 1
ATOM 677 O O . PHE A 1 84 ? -2.933 2.599 -0.558 1.00 95.81 84 PHE A O 1
ATOM 684 N N . PRO A 1 85 ? -3.309 0.934 -2.024 1.00 94.12 85 PRO A N 1
ATOM 685 C CA . PRO A 1 85 ? -4.465 0.366 -1.327 1.00 94.12 85 PRO A CA 1
ATOM 686 C C . PRO A 1 85 ? -4.075 -0.444 -0.078 1.00 94.12 85 PRO A C 1
ATOM 688 O O . PRO A 1 85 ? -4.369 -1.637 0.028 1.00 94.12 85 PRO A O 1
ATOM 691 N N . ILE A 1 86 ? -3.410 0.201 0.880 1.00 93.88 86 ILE A N 1
ATOM 692 C CA . ILE A 1 86 ? -3.144 -0.350 2.211 1.00 93.88 86 ILE A CA 1
ATOM 693 C C . ILE A 1 86 ? -4.105 0.276 3.216 1.00 93.88 86 ILE A C 1
ATOM 695 O O . ILE A 1 86 ? -4.184 1.489 3.346 1.00 93.88 86 ILE A O 1
ATOM 699 N N . TYR A 1 87 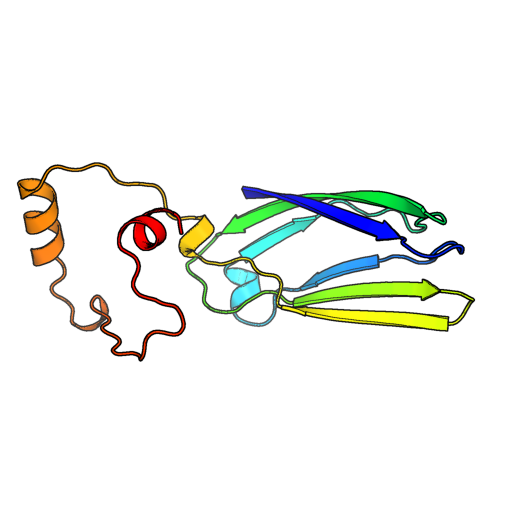? -4.852 -0.563 3.921 1.00 94.56 87 TYR A N 1
ATOM 700 C CA . TYR A 1 87 ? -5.924 -0.139 4.815 1.00 94.56 87 TYR A CA 1
ATOM 701 C C . TYR A 1 87 ? -5.706 -0.742 6.201 1.00 94.56 87 TYR A C 1
ATOM 703 O O . TYR A 1 87 ? -5.176 -1.850 6.316 1.00 94.56 87 TYR A O 1
ATOM 711 N N . LEU A 1 88 ? -6.162 -0.048 7.247 1.00 93.69 88 LEU A N 1
ATOM 712 C CA . LEU A 1 88 ? -5.995 -0.481 8.638 1.00 93.69 88 LEU A CA 1
ATOM 713 C C . LEU A 1 88 ? -6.547 -1.893 8.896 1.00 93.69 88 LEU A C 1
ATOM 715 O O . LEU A 1 88 ? -5.971 -2.657 9.666 1.00 93.69 88 LEU A O 1
ATOM 719 N N . ASN A 1 89 ? -7.616 -2.292 8.198 1.00 91.56 89 ASN A N 1
ATOM 720 C CA . ASN A 1 89 ? -8.209 -3.623 8.345 1.00 91.56 89 ASN A CA 1
ATOM 721 C C . ASN A 1 89 ? -7.267 -4.777 7.957 1.00 91.56 89 ASN A C 1
ATOM 723 O O . ASN A 1 89 ? -7.520 -5.911 8.352 1.00 91.56 89 ASN A O 1
ATOM 727 N N . LYS A 1 90 ? -6.171 -4.513 7.232 1.00 89.69 90 LYS A N 1
ATOM 728 C CA . LYS A 1 90 ? -5.126 -5.514 6.955 1.00 89.69 90 LYS A CA 1
ATOM 729 C C . LYS A 1 90 ? -4.339 -5.935 8.201 1.00 89.69 90 LYS A C 1
ATOM 731 O O . LYS A 1 90 ? -3.679 -6.966 8.157 1.00 89.69 90 LYS A O 1
ATOM 736 N N . TYR A 1 91 ? -4.438 -5.174 9.291 1.00 91.75 91 TYR A N 1
ATOM 737 C CA . TYR A 1 91 ? -3.756 -5.423 10.563 1.00 91.75 91 TYR A CA 1
ATOM 738 C C . TYR A 1 91 ? -4.701 -5.932 11.664 1.00 91.75 91 TYR A C 1
ATOM 740 O O . TYR A 1 91 ? -4.302 -6.023 12.821 1.00 91.75 91 TYR A O 1
ATOM 748 N N . ILE A 1 92 ? -5.954 -6.263 11.327 1.00 90.75 92 ILE A N 1
ATOM 7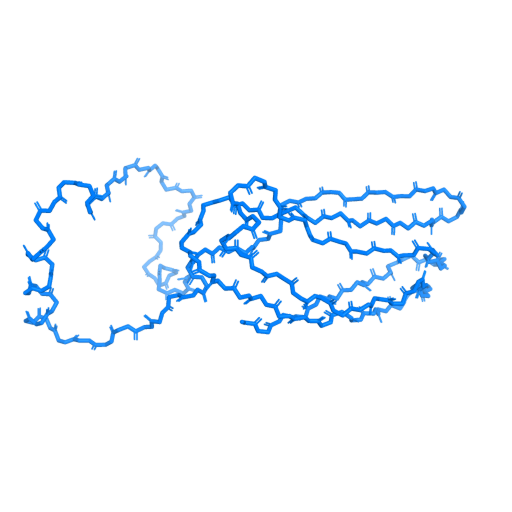49 C CA . ILE A 1 92 ? -6.917 -6.816 12.287 1.00 90.75 92 ILE A CA 1
ATOM 750 C C . ILE A 1 92 ? -6.732 -8.331 12.383 1.00 90.75 92 ILE A C 1
ATOM 752 O O . ILE A 1 92 ? -6.907 -9.058 11.405 1.00 90.75 92 ILE A O 1
ATOM 756 N N . GLU A 1 93 ? -6.447 -8.815 13.588 1.00 90.44 93 GLU A N 1
ATOM 757 C CA . GLU A 1 93 ? -6.444 -10.243 13.889 1.00 90.44 93 GLU A CA 1
ATOM 758 C C . GLU A 1 93 ? -7.856 -10.745 14.207 1.00 90.44 93 GLU A C 1
ATOM 760 O O . GLU A 1 93 ? -8.660 -10.075 14.861 1.00 90.44 93 GLU A O 1
ATOM 765 N N . LYS A 1 94 ? -8.171 -11.961 13.748 1.00 89.88 94 LYS A N 1
ATOM 766 C CA . LYS A 1 94 ? -9.461 -12.593 14.037 1.00 89.88 94 LYS A CA 1
ATOM 767 C C . LYS A 1 94 ? -9.540 -12.946 15.522 1.00 89.88 94 LYS A C 1
ATOM 769 O O . LYS A 1 94 ? -8.727 -13.719 16.020 1.00 89.88 94 LYS A O 1
ATOM 774 N N . ALA A 1 95 ? -10.574 -12.461 16.202 1.00 90.25 95 ALA A N 1
ATOM 775 C CA . ALA A 1 95 ? -10.879 -12.844 17.576 1.00 90.25 95 ALA A CA 1
ATOM 776 C C . ALA A 1 95 ? -12.026 -13.865 17.598 1.00 90.25 95 ALA A C 1
ATOM 778 O O . ALA A 1 95 ? -13.165 -13.528 17.282 1.00 90.25 95 ALA A O 1
ATOM 779 N N . THR A 1 96 ? -11.732 -15.107 17.991 1.00 92.62 96 THR A N 1
ATOM 780 C CA . THR A 1 96 ? -12.767 -16.135 18.201 1.00 92.62 96 THR A CA 1
ATOM 781 C C . THR A 1 96 ? -13.282 -16.042 19.633 1.00 92.62 96 THR A C 1
ATOM 783 O O . THR A 1 96 ? -12.488 -16.057 20.573 1.00 92.62 96 THR A O 1
ATOM 786 N N . MET A 1 97 ? -14.598 -15.937 19.814 1.00 94.50 97 MET A N 1
ATOM 787 C CA . MET A 1 97 ? -15.237 -15.911 21.132 1.00 94.50 97 MET A CA 1
ATOM 788 C C . MET A 1 97 ? -16.665 -16.457 21.060 1.00 94.50 97 MET A C 1
ATOM 790 O O . MET A 1 97 ? -17.284 -16.438 19.998 1.00 94.50 97 MET A O 1
ATOM 794 N N . ASP A 1 98 ? -17.182 -16.936 22.190 1.00 96.25 98 ASP A N 1
ATOM 795 C CA . ASP A 1 98 ? -18.588 -17.328 22.318 1.00 96.25 98 ASP A CA 1
ATOM 796 C C . ASP A 1 98 ? -19.528 -16.113 22.448 1.00 96.25 98 ASP A C 1
ATOM 798 O O . ASP A 1 98 ? -19.100 -14.966 22.624 1.00 96.25 98 ASP A O 1
ATOM 802 N N . SER A 1 99 ? -20.835 -16.377 22.381 1.00 96.12 99 SER A N 1
ATOM 803 C CA . SER A 1 99 ? -21.875 -15.349 22.458 1.00 96.12 99 SER A CA 1
ATOM 804 C C . SER A 1 99 ? -21.841 -14.554 23.764 1.00 96.12 99 SER A C 1
ATOM 806 O O . SER A 1 99 ? -22.020 -13.337 23.744 1.00 96.12 99 SER A O 1
ATOM 808 N N . ASN A 1 100 ? -21.607 -15.212 24.901 1.00 96.12 100 ASN A N 1
ATOM 809 C CA . ASN A 1 100 ? -21.638 -14.563 26.211 1.00 96.12 100 ASN A CA 1
ATOM 810 C C . ASN A 1 100 ? -20.482 -13.565 26.338 1.00 96.12 100 ASN A C 1
ATOM 812 O O . ASN A 1 100 ? -20.687 -12.418 26.738 1.00 96.12 100 ASN A O 1
ATOM 816 N N . ASN A 1 101 ? -19.284 -13.980 25.924 1.00 94.69 101 ASN A N 1
ATOM 817 C CA . ASN A 1 101 ? -18.090 -13.145 25.900 1.00 94.69 101 ASN A CA 1
ATOM 818 C C . ASN A 1 101 ? -18.217 -11.972 24.918 1.00 94.69 101 ASN A C 1
ATOM 820 O O . ASN A 1 101 ? -17.799 -10.859 25.248 1.00 94.69 101 ASN A O 1
ATOM 824 N N . PHE A 1 102 ? -18.837 -12.186 23.752 1.00 95.69 102 PHE A N 1
ATOM 825 C CA . PHE A 1 102 ? -19.126 -11.107 22.806 1.00 95.69 102 PHE A CA 1
ATOM 826 C C . PHE A 1 102 ? -20.014 -10.027 23.433 1.00 95.69 102 PHE A C 1
ATOM 828 O O . PHE A 1 102 ? -19.633 -8.857 23.453 1.00 95.69 102 PHE A O 1
ATOM 835 N N . PHE A 1 103 ? -21.167 -10.404 23.999 1.00 95.12 103 PHE A N 1
ATOM 836 C CA . PHE A 1 103 ? -22.101 -9.430 24.572 1.00 95.12 103 PHE A CA 1
ATOM 837 C C . PHE A 1 103 ? -21.541 -8.713 25.799 1.00 95.12 103 PHE A C 1
ATOM 839 O O . PHE A 1 103 ? -21.838 -7.535 25.997 1.00 95.12 103 PHE A O 1
ATOM 846 N N . LEU A 1 104 ? -20.723 -9.393 26.607 1.00 94.81 104 LEU A N 1
ATOM 847 C CA . LEU A 1 104 ? -20.026 -8.759 27.722 1.00 94.81 104 LEU A CA 1
ATOM 848 C C . LEU A 1 104 ? -19.087 -7.651 27.222 1.00 94.81 104 LEU A C 1
ATOM 850 O O . LEU A 1 104 ? -19.141 -6.532 27.721 1.00 94.81 104 LEU A O 1
ATOM 854 N N . ARG A 1 105 ? -18.267 -7.934 26.200 1.00 93.94 105 ARG A N 1
ATOM 855 C CA . ARG A 1 105 ? -17.353 -6.940 25.612 1.00 93.94 105 ARG A CA 1
ATOM 856 C C . ARG A 1 105 ? -18.094 -5.810 24.907 1.00 93.94 105 ARG A C 1
ATOM 858 O O . ARG A 1 105 ? -17.702 -4.661 25.065 1.00 93.94 105 ARG A O 1
ATOM 865 N N . TRP A 1 106 ? -19.159 -6.128 24.172 1.00 93.06 106 TRP A N 1
ATOM 866 C CA . TRP A 1 106 ? -19.985 -5.143 23.475 1.00 93.06 106 TRP A CA 1
ATOM 867 C C . TRP A 1 106 ? -20.559 -4.099 24.437 1.00 93.06 106 TRP A C 1
ATOM 869 O O . TRP A 1 106 ? -20.460 -2.904 24.185 1.00 93.06 106 TRP A O 1
ATOM 879 N N . LYS A 1 107 ? -21.100 -4.541 25.580 1.00 92.94 107 LYS A N 1
ATOM 880 C CA . LYS A 1 107 ? -21.670 -3.643 26.597 1.00 92.94 107 LYS A CA 1
ATOM 881 C C . LYS A 1 107 ? -20.631 -2.766 27.298 1.00 92.94 107 LYS A C 1
ATOM 883 O O . LYS A 1 107 ? -20.993 -1.705 27.785 1.00 92.94 107 LYS A O 1
ATOM 888 N N . ASN A 1 108 ? -19.367 -3.187 27.329 1.00 93.38 108 ASN A N 1
ATOM 889 C CA . ASN A 1 108 ? -18.282 -2.427 27.954 1.00 93.38 108 ASN A CA 1
ATOM 890 C C . ASN A 1 108 ? -17.764 -1.264 27.078 1.00 93.38 108 ASN A C 1
ATOM 892 O O . ASN A 1 108 ? -16.877 -0.525 27.507 1.00 93.38 108 ASN A O 1
ATOM 896 N N . LEU A 1 109 ? -18.276 -1.087 25.853 1.00 90.31 109 LEU A N 1
ATOM 897 C CA . LEU A 1 109 ? -17.993 0.076 25.004 1.00 90.31 109 LEU A CA 1
ATOM 898 C C . LEU A 1 109 ? -18.884 1.257 25.424 1.00 90.31 109 LEU A C 1
ATOM 900 O O . LEU A 1 109 ? -19.870 1.578 24.773 1.00 90.31 109 LEU A O 1
ATOM 904 N N . GLU A 1 110 ? -18.563 1.881 26.556 1.00 87.19 110 GLU A N 1
ATOM 905 C CA . GLU A 1 110 ? -19.432 2.886 27.191 1.00 87.19 110 GLU A CA 1
ATOM 906 C C . GLU A 1 110 ? -19.263 4.310 26.631 1.00 87.19 110 GLU A C 1
ATOM 908 O O . GLU A 1 110 ? -20.104 5.180 26.871 1.00 87.19 110 GLU A O 1
ATOM 913 N N . LYS A 1 111 ? -18.173 4.596 25.904 1.00 89.75 111 LYS A N 1
ATOM 914 C CA . LYS A 1 111 ? -17.921 5.945 25.376 1.00 89.75 111 LYS A CA 1
ATOM 915 C C . LYS A 1 111 ? -18.593 6.108 24.019 1.00 89.75 111 LYS A C 1
ATOM 917 O O . LYS A 1 111 ? -18.324 5.340 23.103 1.00 89.75 111 LYS A O 1
ATOM 922 N N . SER A 1 112 ? -19.339 7.195 23.837 1.00 86.12 112 SER A N 1
ATOM 923 C CA . SER A 1 112 ? -19.961 7.528 22.546 1.00 86.12 112 SER A CA 1
ATOM 924 C C . SER A 1 112 ? -18.959 7.636 21.389 1.00 86.12 112 SER A C 1
ATOM 926 O O . SER A 1 112 ? -19.314 7.374 20.249 1.00 86.12 112 SER A O 1
ATOM 928 N N . SER A 1 113 ? -17.692 7.967 21.663 1.00 89.38 113 SER A N 1
ATOM 929 C CA . SER A 1 113 ? -16.625 8.008 20.654 1.00 89.38 113 SER A CA 1
ATOM 930 C C . SER A 1 113 ? -16.124 6.632 20.195 1.00 89.38 113 SER A C 1
ATOM 932 O O . SER A 1 113 ? -15.334 6.565 19.256 1.00 89.38 113 SER A O 1
ATOM 934 N N . GLN A 1 114 ? -16.535 5.547 20.858 1.00 90.69 114 GLN A N 1
ATOM 935 C CA . GLN A 1 114 ? -16.179 4.169 20.503 1.00 90.69 114 GLN A CA 1
ATOM 936 C C . GLN A 1 114 ? -17.221 3.509 19.593 1.00 90.69 114 GLN A C 1
ATOM 938 O O . GLN A 1 114 ? -16.949 2.445 19.040 1.00 90.69 114 GLN A O 1
ATOM 943 N N . GLU A 1 115 ? -18.385 4.135 19.416 1.00 92.06 115 GLU A N 1
ATOM 944 C CA . GLU A 1 115 ? -19.441 3.659 18.532 1.00 92.06 115 GLU A CA 1
ATOM 945 C C . GLU A 1 115 ? -19.498 4.511 17.259 1.00 92.06 115 GLU A C 1
ATOM 947 O O . GLU A 1 115 ? -19.481 5.741 17.298 1.00 92.06 115 GLU A O 1
ATOM 952 N N . PHE A 1 116 ? -19.577 3.848 16.105 1.00 92.00 116 PHE A N 1
ATOM 953 C CA . PHE A 1 116 ? -19.769 4.501 14.816 1.00 92.00 116 PHE A CA 1
ATOM 954 C C . PHE A 1 116 ? -20.830 3.753 14.010 1.00 92.00 116 PHE A C 1
ATOM 956 O O . PHE A 1 116 ? -20.669 2.571 13.707 1.00 92.00 116 PHE A O 1
ATOM 963 N N . GLN A 1 117 ? -21.894 4.456 13.615 1.00 94.31 117 GLN A N 1
ATOM 964 C CA . GLN A 1 117 ? -22.978 3.912 12.799 1.00 94.31 117 GLN A CA 1
ATOM 965 C C . GLN A 1 117 ? -23.076 4.666 11.470 1.00 94.31 117 GLN A C 1
ATOM 967 O O . GLN A 1 117 ? -23.048 5.895 11.428 1.00 94.31 117 GLN A O 1
ATOM 972 N N . LYS A 1 118 ? -23.229 3.925 10.368 1.00 94.38 118 LYS A N 1
ATOM 973 C CA . LYS A 1 118 ? -23.395 4.492 9.025 1.00 94.38 118 LYS A CA 1
ATOM 974 C C . LYS A 1 118 ? -24.525 3.792 8.279 1.00 94.38 118 LYS A C 1
ATOM 976 O O . LYS A 1 118 ? -24.507 2.574 8.138 1.00 94.38 118 LYS A O 1
ATOM 981 N N . ILE A 1 119 ? -25.467 4.574 7.754 1.00 96.00 119 ILE A N 1
ATOM 982 C CA . ILE A 1 119 ? -26.543 4.108 6.869 1.00 96.00 119 ILE A CA 1
ATOM 983 C C . ILE A 1 119 ? -26.167 4.491 5.435 1.00 96.00 119 ILE A C 1
ATOM 985 O O . ILE A 1 119 ? -25.814 5.642 5.177 1.00 96.00 119 ILE A O 1
ATOM 989 N N . PHE A 1 120 ? -26.200 3.533 4.508 1.00 95.12 120 PHE A N 1
ATOM 990 C CA . PHE A 1 120 ? -25.830 3.751 3.107 1.00 95.12 120 PHE A CA 1
ATOM 991 C C . PHE A 1 120 ? -26.639 2.842 2.164 1.00 95.12 120 PHE A C 1
ATOM 993 O O . PHE A 1 120 ? -27.019 1.741 2.566 1.00 95.12 120 PHE A O 1
ATOM 1000 N N . PRO A 1 121 ? -26.919 3.279 0.921 1.00 94.06 121 PRO A N 1
ATOM 1001 C CA . PRO A 1 121 ? -27.560 2.430 -0.079 1.00 94.06 121 PRO A CA 1
ATOM 1002 C C . PRO A 1 121 ? -26.616 1.308 -0.529 1.00 94.06 121 PRO A C 1
ATOM 1004 O O . PRO A 1 121 ? -25.399 1.490 -0.596 1.00 94.06 121 PRO A O 1
ATOM 1007 N N . ALA A 1 122 ? -27.170 0.146 -0.868 1.00 91.62 122 ALA A N 1
ATOM 1008 C CA . ALA A 1 122 ? -26.381 -0.977 -1.358 1.00 91.62 122 ALA A CA 1
ATOM 1009 C C . ALA A 1 122 ? -25.798 -0.674 -2.754 1.00 91.62 122 ALA A C 1
ATOM 1011 O O . ALA A 1 122 ? -26.541 -0.432 -3.701 1.00 91.62 122 ALA A O 1
ATOM 1012 N N . ASN A 1 123 ? -24.468 -0.724 -2.887 1.00 91.00 123 ASN A N 1
ATOM 1013 C CA . ASN A 1 123 ? -23.775 -0.577 -4.180 1.00 91.00 123 ASN A CA 1
ATOM 1014 C C . ASN A 1 123 ? -23.773 -1.873 -5.013 1.00 91.00 123 ASN A C 1
ATOM 1016 O O . ASN A 1 123 ? -23.485 -1.843 -6.205 1.00 91.00 123 ASN A O 1
ATOM 1020 N N . PHE A 1 124 ? -24.064 -3.011 -4.379 1.00 89.88 124 PHE A N 1
ATOM 1021 C CA . PHE A 1 124 ? -24.111 -4.340 -4.987 1.00 89.88 124 PHE A CA 1
ATOM 1022 C C . PHE A 1 124 ? -25.378 -5.072 -4.517 1.00 89.88 124 PHE A C 1
ATOM 1024 O O . PHE A 1 124 ? -25.903 -4.725 -3.454 1.00 89.88 124 PHE A O 1
ATOM 1031 N N . PRO A 1 125 ? -25.868 -6.083 -5.257 1.00 89.69 125 PRO A N 1
ATOM 1032 C CA . PRO A 1 125 ? -26.973 -6.925 -4.807 1.00 89.69 125 PRO A CA 1
ATOM 1033 C C . PRO A 1 125 ? -26.705 -7.550 -3.432 1.00 89.69 125 PRO A C 1
ATOM 1035 O O . PRO A 1 125 ? -25.591 -7.979 -3.138 1.00 89.69 125 PRO A O 1
ATOM 1038 N N . MET A 1 126 ? -27.738 -7.623 -2.593 1.00 86.19 126 MET A N 1
ATOM 1039 C CA . MET A 1 126 ? -27.665 -8.258 -1.273 1.00 86.19 126 MET A CA 1
ATOM 1040 C C . MET A 1 126 ? -27.906 -9.766 -1.410 1.00 86.19 126 MET A C 1
ATOM 1042 O O . MET A 1 126 ? -28.997 -10.258 -1.127 1.00 86.19 126 MET A O 1
ATOM 1046 N N . ILE A 1 127 ? -26.899 -10.483 -1.911 1.00 84.56 127 ILE A N 1
ATOM 1047 C CA . ILE A 1 127 ? -26.909 -11.945 -2.046 1.00 84.56 127 ILE A CA 1
ATOM 1048 C C . ILE A 1 127 ? -26.304 -12.547 -0.773 1.00 84.56 127 ILE A C 1
ATOM 1050 O O . ILE A 1 127 ? -25.223 -12.140 -0.352 1.00 84.56 127 ILE A O 1
ATOM 1054 N N . TYR A 1 128 ? -27.012 -13.496 -0.152 1.00 72.25 128 TYR A N 1
ATOM 1055 C CA . TYR A 1 128 ? -26.684 -14.037 1.175 1.00 72.25 128 TYR A CA 1
ATOM 1056 C C . TYR A 1 128 ? -25.253 -14.601 1.268 1.00 72.25 128 TYR A C 1
ATOM 1058 O O . TYR A 1 128 ? -24.527 -14.275 2.205 1.00 72.25 128 TYR A O 1
ATOM 1066 N N . ASP A 1 129 ? -24.818 -15.367 0.266 1.00 70.38 129 ASP A N 1
ATOM 1067 C CA . ASP A 1 129 ? -23.522 -16.057 0.299 1.00 70.38 129 ASP A CA 1
ATOM 1068 C C . ASP A 1 129 ? -22.319 -15.133 0.015 1.00 70.38 129 ASP A C 1
ATOM 1070 O O . ASP A 1 129 ? -21.212 -15.378 0.501 1.00 70.38 129 ASP A O 1
ATOM 1074 N N . ASP A 1 130 ? -22.529 -14.024 -0.701 1.00 66.62 130 ASP A N 1
ATOM 1075 C CA . ASP A 1 130 ? -21.457 -13.104 -1.112 1.00 66.62 130 ASP A CA 1
ATOM 1076 C C . ASP A 1 130 ? -21.007 -12.170 0.024 1.00 66.62 130 ASP A C 1
ATOM 1078 O O . ASP A 1 130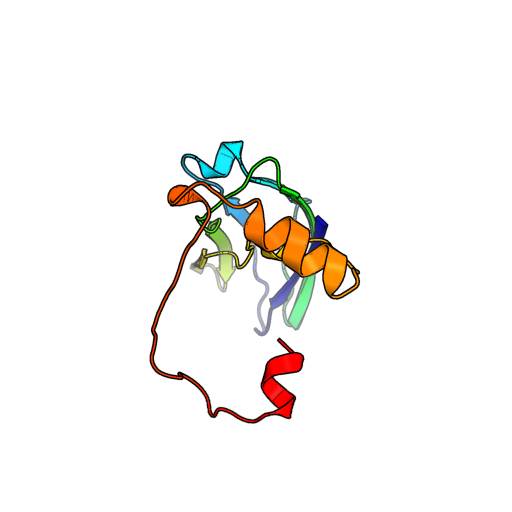 ? -19.892 -11.639 0.009 1.00 66.62 130 ASP A O 1
ATOM 1082 N N . CYS A 1 131 ? -21.860 -11.967 1.033 1.00 62.34 131 CYS A N 1
ATOM 1083 C CA . CYS A 1 131 ? -21.559 -11.123 2.191 1.00 62.34 131 CYS A CA 1
ATOM 1084 C C . CYS A 1 131 ? -20.474 -11.720 3.101 1.00 62.34 131 CYS A C 1
ATOM 1086 O O . CYS A 1 131 ? -19.823 -10.979 3.834 1.00 62.34 131 CYS A O 1
ATOM 1088 N N . HIS A 1 132 ? -20.259 -13.038 3.048 1.00 63.16 132 HIS A N 1
ATOM 1089 C CA . HIS A 1 132 ? -19.300 -13.748 3.899 1.00 63.16 132 HIS A CA 1
ATOM 1090 C C . HIS A 1 132 ? -17.903 -13.909 3.274 1.00 63.16 132 HIS A C 1
ATOM 1092 O O . HIS A 1 132 ? -16.987 -14.370 3.953 1.00 63.16 132 HIS A O 1
ATOM 1098 N N . GLN A 1 133 ? -17.729 -13.542 1.999 1.00 53.59 133 GLN A N 1
ATOM 1099 C CA . GLN A 1 133 ? -16.486 -13.756 1.242 1.00 53.59 133 GLN A CA 1
ATOM 1100 C C . GLN A 1 133 ? -15.586 -12.512 1.125 1.00 53.59 133 GLN A C 1
ATOM 1102 O O . GLN A 1 133 ? -14.547 -12.582 0.466 1.00 53.59 133 GLN A O 1
ATOM 1107 N N . LYS A 1 134 ? -15.966 -11.379 1.730 1.00 41.50 134 LYS A N 1
ATOM 1108 C CA . LYS A 1 134 ? -15.255 -10.094 1.604 1.00 41.50 134 LYS A CA 1
ATOM 1109 C C . LYS A 1 134 ? -14.452 -9.718 2.842 1.00 41.50 134 LYS A C 1
ATOM 1111 O O . LYS A 1 134 ? -14.964 -9.916 3.964 1.00 41.50 134 LYS A O 1
#

Radius of gyration: 20.92 Å; chains: 1; bounding box: 44×32×55 Å

Secondary structure (DSSP, 8-state):
-EEEEEEE--SSS-EEEEEEEEE--TTHHHHEEEEEPPPPS-B-TT-EEEEEEEEEE-S---SPPEEEEEEEETTEEEEEEEE----GGGGPPP----HHHHHHHHHT--SGGG--------SS---TTGGG--